Protein AF-A0A7J4RXB2-F1 (afdb_monomer)

Structure (mmCIF, N/CA/C/O backbone):
data_AF-A0A7J4RXB2-F1
#
_entry.id   AF-A0A7J4RXB2-F1
#
loop_
_atom_site.group_PDB
_atom_site.id
_atom_site.type_symbol
_atom_site.label_atom_id
_atom_site.label_alt_id
_atom_site.label_comp_id
_atom_site.label_asym_id
_atom_site.label_entity_id
_atom_site.label_seq_id
_atom_site.pdbx_PDB_ins_code
_atom_site.Cartn_x
_atom_site.Cartn_y
_atom_site.Cartn_z
_atom_site.occupancy
_atom_site.B_iso_or_equiv
_atom_site.auth_seq_id
_atom_site.auth_comp_id
_atom_site.auth_asym_id
_atom_site.auth_atom_id
_atom_site.pdbx_PDB_model_num
ATOM 1 N N . MET A 1 1 ? 3.105 14.993 15.380 1.00 45.75 1 MET A N 1
ATOM 2 C CA . MET A 1 1 ? 3.190 13.517 15.363 1.00 45.75 1 MET A CA 1
ATOM 3 C C . MET A 1 1 ? 3.488 13.117 13.929 1.00 45.75 1 MET A C 1
ATOM 5 O O . MET A 1 1 ? 2.764 13.568 13.053 1.00 45.75 1 MET A O 1
ATOM 9 N N . ALA A 1 2 ? 4.591 12.418 13.664 1.00 58.00 2 ALA A N 1
ATOM 10 C CA . ALA A 1 2 ? 4.969 12.060 12.297 1.00 58.00 2 ALA A CA 1
ATOM 11 C C . ALA A 1 2 ? 3.990 11.000 11.769 1.00 58.00 2 ALA A C 1
ATOM 13 O O . ALA A 1 2 ? 4.079 9.834 12.145 1.00 58.00 2 ALA A O 1
ATOM 14 N N . LYS A 1 3 ? 3.007 11.425 10.968 1.00 70.56 3 LYS A N 1
ATOM 15 C CA . LYS A 1 3 ? 2.101 10.508 10.272 1.00 70.56 3 LYS A CA 1
ATOM 16 C C . LYS A 1 3 ? 2.913 9.767 9.211 1.00 70.56 3 LYS A C 1
ATOM 18 O O . LYS A 1 3 ? 3.710 10.378 8.504 1.00 70.56 3 LYS A O 1
ATOM 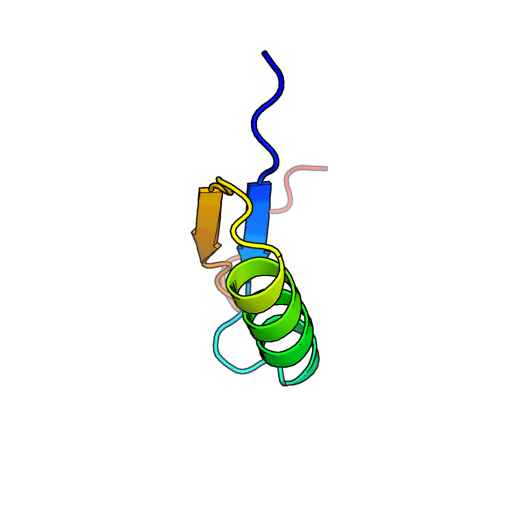23 N N . VAL A 1 4 ? 2.761 8.449 9.147 1.00 81.81 4 VAL A N 1
ATOM 24 C CA . VAL A 1 4 ? 3.486 7.617 8.184 1.00 81.81 4 VAL A CA 1
ATOM 25 C C . VAL A 1 4 ? 2.846 7.808 6.806 1.00 81.81 4 VAL A C 1
ATOM 27 O O . VAL A 1 4 ? 1.644 7.602 6.645 1.00 81.81 4 VAL A O 1
ATOM 30 N N . THR A 1 5 ? 3.649 8.215 5.821 1.00 87.50 5 THR A N 1
ATOM 31 C CA . THR A 1 5 ? 3.203 8.472 4.444 1.00 87.50 5 THR A CA 1
ATOM 32 C C . THR A 1 5 ? 3.679 7.362 3.512 1.00 87.50 5 THR A C 1
ATOM 34 O O . THR A 1 5 ? 4.881 7.114 3.390 1.00 87.50 5 THR A O 1
ATOM 37 N N . LEU A 1 6 ? 2.747 6.704 2.822 1.00 85.94 6 LEU A N 1
ATOM 38 C CA . LEU A 1 6 ? 3.021 5.675 1.828 1.00 85.94 6 LEU A CA 1
ATOM 39 C C . LEU A 1 6 ? 2.925 6.259 0.416 1.00 85.94 6 LEU A C 1
ATOM 41 O O . LEU A 1 6 ? 1.841 6.541 -0.089 1.00 85.94 6 LEU A O 1
ATOM 45 N N . HIS A 1 7 ? 4.072 6.368 -0.247 1.00 87.69 7 HIS A N 1
ATOM 46 C CA . HIS A 1 7 ? 4.154 6.760 -1.649 1.00 87.69 7 HIS A CA 1
ATOM 47 C C . HIS A 1 7 ? 3.892 5.533 -2.539 1.00 87.69 7 HIS A C 1
ATOM 49 O O . HIS A 1 7 ? 4.702 4.605 -2.569 1.00 87.69 7 HIS A O 1
ATOM 55 N N . MET A 1 8 ? 2.762 5.495 -3.248 1.00 85.75 8 MET A N 1
ATOM 56 C CA . MET A 1 8 ? 2.363 4.360 -4.091 1.00 85.75 8 MET A CA 1
ATOM 57 C C . MET A 1 8 ? 2.279 4.727 -5.565 1.00 85.75 8 MET A C 1
ATOM 59 O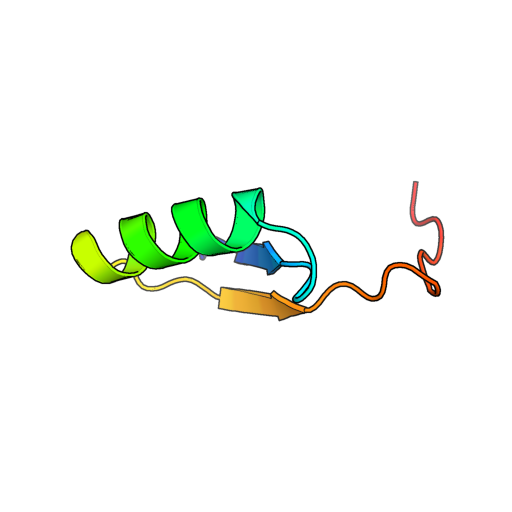 O . MET A 1 8 ? 1.591 5.670 -5.949 1.00 85.75 8 MET A O 1
ATOM 63 N N . LEU A 1 9 ? 2.885 3.895 -6.410 1.00 86.12 9 LEU A N 1
ATOM 64 C CA . LEU A 1 9 ? 2.557 3.848 -7.830 1.00 86.12 9 LEU A CA 1
ATOM 65 C C . LEU A 1 9 ? 1.488 2.771 -8.044 1.00 86.12 9 LEU A C 1
ATOM 67 O O . LEU A 1 9 ? 1.714 1.608 -7.709 1.00 86.12 9 LEU A O 1
ATOM 71 N N . HIS A 1 10 ? 0.346 3.133 -8.631 1.00 81.31 10 HIS A N 1
ATOM 72 C CA . HIS A 1 10 ? -0.787 2.214 -8.823 1.00 81.31 10 HIS A CA 1
ATOM 73 C C . HIS A 1 10 ? -0.461 0.988 -9.691 1.00 81.31 10 HIS A C 1
ATOM 75 O O . HIS A 1 10 ? -1.103 -0.046 -9.547 1.00 81.31 10 HIS A O 1
ATOM 81 N N . THR A 1 11 ? 0.539 1.064 -10.567 1.00 85.62 11 THR A N 1
ATOM 82 C CA . THR A 1 11 ? 0.970 -0.069 -11.402 1.00 85.62 11 THR A CA 1
ATOM 83 C C . THR A 1 11 ? 2.020 -0.959 -10.731 1.00 85.62 11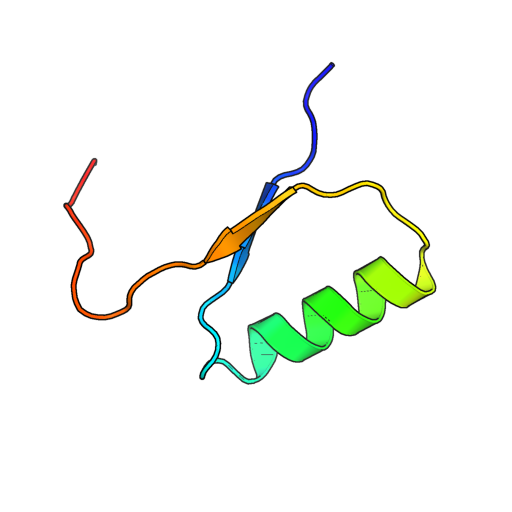 THR A C 1
ATOM 85 O O . THR A 1 11 ? 2.335 -2.023 -11.255 1.00 85.62 11 THR A O 1
ATOM 88 N N . CYS A 1 12 ? 2.574 -0.564 -9.578 1.00 84.44 12 CYS A N 1
ATOM 89 C CA . CYS A 1 12 ? 3.651 -1.305 -8.926 1.00 84.44 12 CYS A CA 1
ATOM 90 C C . CYS A 1 12 ? 3.101 -2.431 -8.030 1.00 84.44 12 CYS A C 1
ATOM 92 O O . CYS A 1 12 ? 2.525 -2.132 -6.980 1.00 84.44 12 CYS A O 1
ATOM 94 N N . PRO A 1 13 ? 3.334 -3.721 -8.348 1.00 88.75 13 PRO A N 1
ATOM 95 C CA . PRO A 1 13 ? 2.802 -4.846 -7.570 1.00 88.75 13 PRO A CA 1
ATOM 96 C C . PRO A 1 13 ? 3.338 -4.889 -6.130 1.00 88.75 13 PRO A C 1
ATOM 98 O O . PRO A 1 13 ? 2.652 -5.355 -5.221 1.00 88.75 13 PRO A O 1
ATOM 101 N N . PHE A 1 14 ? 4.541 -4.358 -5.890 1.00 89.50 14 PHE A N 1
ATOM 102 C CA . PHE A 1 14 ? 5.123 -4.290 -4.550 1.00 89.50 14 PHE A CA 1
ATOM 103 C C . PHE A 1 14 ? 4.359 -3.320 -3.643 1.00 89.50 14 PHE A C 1
ATOM 105 O O . PHE A 1 14 ? 4.076 -3.642 -2.489 1.00 89.50 14 PHE A O 1
ATOM 112 N N . CYS A 1 15 ? 3.962 -2.162 -4.181 1.00 89.31 15 CYS A N 1
ATOM 113 C CA . CYS A 1 15 ? 3.168 -1.183 -3.450 1.00 89.31 15 CYS A CA 1
ATOM 114 C C . CYS A 1 15 ? 1.856 -1.825 -2.961 1.00 89.31 15 CYS A C 1
ATOM 116 O O . CYS A 1 15 ? 1.506 -1.674 -1.792 1.00 89.31 15 CYS A O 1
ATOM 118 N N . TRP A 1 16 ? 1.160 -2.592 -3.808 1.00 90.19 16 TRP A N 1
ATOM 119 C CA . TRP A 1 16 ? -0.092 -3.269 -3.434 1.00 90.19 16 TRP A CA 1
ATOM 120 C C . TRP A 1 16 ? 0.071 -4.243 -2.269 1.00 90.19 16 TRP A C 1
ATOM 122 O O . TRP A 1 16 ? -0.784 -4.287 -1.386 1.00 90.19 16 TRP A O 1
ATOM 132 N N . LYS A 1 17 ? 1.184 -4.984 -2.222 1.00 92.62 17 LYS A N 1
ATOM 133 C CA . LYS A 1 17 ? 1.481 -5.879 -1.097 1.00 92.62 17 LYS A CA 1
ATOM 134 C C . LYS A 1 17 ? 1.646 -5.104 0.209 1.00 92.62 17 LYS A C 1
ATOM 136 O O . LYS A 1 17 ? 1.097 -5.507 1.231 1.00 92.62 17 LYS A O 1
ATOM 141 N N . VAL A 1 18 ? 2.381 -3.993 0.170 1.00 91.62 18 VAL A N 1
ATOM 142 C CA . VAL A 1 18 ? 2.580 -3.125 1.339 1.00 91.62 18 VAL A CA 1
ATOM 143 C C . VAL A 1 18 ? 1.249 -2.522 1.785 1.00 91.62 18 VAL A C 1
ATOM 145 O O . VAL A 1 18 ? 0.937 -2.578 2.969 1.00 91.62 18 VAL A O 1
ATOM 148 N N . ARG A 1 19 ? 0.410 -2.053 0.854 1.00 89.44 19 ARG A N 1
ATOM 149 C CA . ARG A 1 19 ? -0.939 -1.568 1.174 1.00 89.44 19 ARG A CA 1
ATOM 150 C C . ARG A 1 19 ? -1.778 -2.633 1.875 1.00 89.44 19 ARG A C 1
ATOM 152 O O . ARG A 1 19 ? -2.310 -2.362 2.941 1.00 89.44 19 ARG A O 1
ATOM 159 N N . GLY A 1 20 ? -1.826 -3.852 1.338 1.00 90.75 20 GLY A N 1
ATOM 160 C CA . GLY A 1 20 ? -2.564 -4.956 1.960 1.00 90.75 20 GLY A CA 1
ATOM 161 C C . GLY A 1 20 ? -2.062 -5.294 3.369 1.00 90.75 20 GLY A C 1
ATOM 162 O O . GLY A 1 20 ? -2.863 -5.567 4.260 1.00 90.75 20 GLY A O 1
ATOM 163 N N . LEU A 1 21 ? -0.748 -5.211 3.602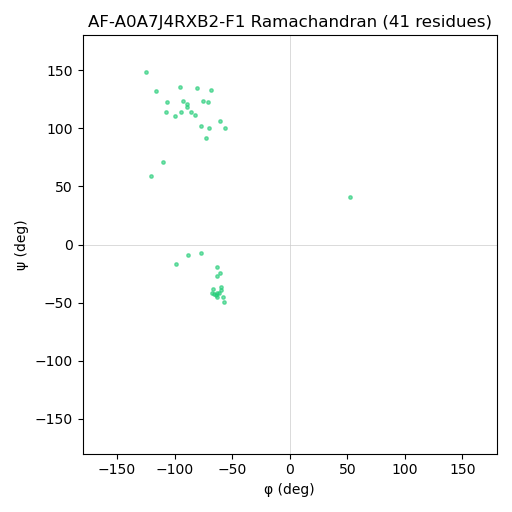 1.00 92.00 21 LEU A N 1
ATOM 164 C CA . LEU A 1 21 ? -0.173 -5.380 4.938 1.00 92.00 21 LEU A CA 1
ATOM 165 C C . LEU A 1 21 ? -0.604 -4.259 5.895 1.00 92.00 21 LEU A C 1
ATOM 167 O O . LEU A 1 21 ? -0.948 -4.541 7.040 1.00 92.00 21 LEU A O 1
ATOM 171 N N . LEU A 1 22 ? -0.608 -3.004 5.439 1.00 91.31 22 LEU A N 1
ATOM 172 C CA . LEU A 1 22 ? -1.048 -1.867 6.250 1.00 91.31 22 LEU A CA 1
ATOM 173 C C . LEU A 1 22 ? -2.548 -1.926 6.565 1.00 91.31 22 LEU A C 1
ATOM 175 O O . LEU A 1 22 ? -2.937 -1.636 7.697 1.00 91.31 22 LEU A O 1
ATOM 179 N N . GLU A 1 23 ? -3.372 -2.356 5.605 1.00 89.50 23 GLU A N 1
ATOM 180 C CA . GLU A 1 23 ? -4.806 -2.596 5.806 1.00 89.50 23 GLU A CA 1
ATOM 181 C C . GLU A 1 23 ? -5.043 -3.717 6.834 1.00 89.50 23 GLU A C 1
ATOM 183 O O . GLU A 1 23 ? -5.870 -3.565 7.735 1.00 89.50 23 GLU A O 1
ATOM 188 N N . TYR A 1 24 ? -4.265 -4.806 6.778 1.00 93.06 24 TYR A N 1
ATOM 189 C CA . TYR A 1 24 ? -4.325 -5.882 7.774 1.00 93.06 24 TYR A CA 1
ATOM 190 C C . TYR A 1 24 ? -3.963 -5.393 9.186 1.00 93.06 24 TYR A C 1
ATOM 192 O O . TYR A 1 24 ? -4.643 -5.733 10.159 1.00 93.06 24 TYR A O 1
ATOM 200 N N . LEU A 1 25 ? -2.931 -4.550 9.296 1.00 92.12 25 LEU A N 1
ATOM 201 C CA . LEU A 1 25 ? -2.466 -3.977 10.563 1.00 92.12 25 LEU A CA 1
ATOM 202 C C . LEU A 1 25 ? -3.336 -2.819 11.085 1.00 92.12 25 LEU A C 1
ATOM 204 O O . LEU A 1 25 ? -3.110 -2.370 12.206 1.00 92.12 25 LEU A O 1
ATOM 208 N N . LYS A 1 26 ? -4.322 -2.345 10.305 1.00 88.38 26 LYS A N 1
ATOM 209 C CA . LYS A 1 26 ? -5.186 -1.187 10.613 1.00 88.38 26 LYS A CA 1
ATOM 210 C C . LYS A 1 26 ? -4.400 0.080 10.986 1.00 88.38 26 LYS A C 1
ATOM 212 O O . LYS A 1 26 ? -4.772 0.801 11.910 1.00 88.38 26 LYS A O 1
ATOM 217 N N . LEU A 1 27 ? -3.302 0.346 10.279 1.00 87.69 27 LEU A N 1
ATOM 218 C CA . LEU A 1 27 ? -2.487 1.540 10.511 1.00 87.69 27 LEU A CA 1
ATOM 219 C C . LEU A 1 27 ? -3.106 2.774 9.831 1.00 87.69 27 LEU A C 1
ATOM 221 O O . LEU A 1 27 ? -3.466 2.710 8.656 1.00 87.69 27 LEU A O 1
ATOM 225 N N . ASP A 1 28 ? -3.174 3.908 10.537 1.00 85.50 28 ASP A N 1
ATOM 226 C CA . ASP A 1 28 ? -3.525 5.201 9.930 1.00 85.50 28 ASP A CA 1
ATOM 227 C C . ASP A 1 28 ? -2.316 5.747 9.162 1.00 85.50 28 ASP A C 1
ATOM 229 O O . ASP A 1 28 ? -1.353 6.255 9.742 1.00 85.50 28 ASP A O 1
ATOM 233 N N . VAL A 1 29 ? -2.360 5.605 7.841 1.00 88.12 29 VAL A N 1
ATOM 234 C CA . VAL A 1 29 ? -1.321 6.077 6.925 1.00 88.12 29 VAL A CA 1
ATOM 235 C C . VAL A 1 29 ? -1.889 6.995 5.865 1.00 88.12 29 VAL A C 1
ATOM 237 O O . VAL A 1 29 ? -3.031 6.856 5.433 1.00 88.12 29 VAL A O 1
ATOM 240 N N . ASP A 1 30 ? -1.061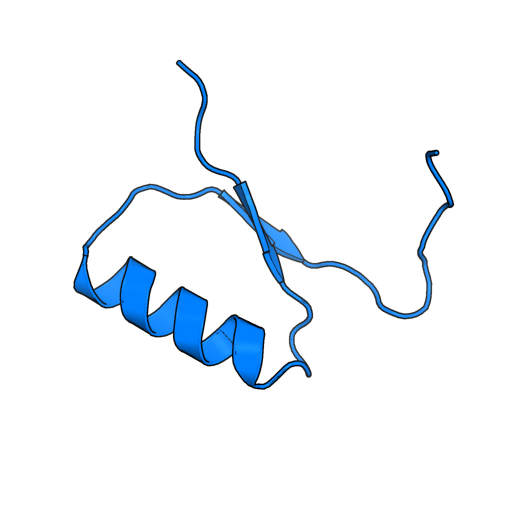 7.941 5.444 1.00 88.56 30 ASP A N 1
ATOM 241 C CA . ASP A 1 30 ? -1.374 8.841 4.345 1.00 88.56 30 ASP A CA 1
ATOM 242 C C . ASP A 1 30 ? -0.911 8.226 3.019 1.00 88.56 30 ASP A C 1
ATOM 244 O O . ASP A 1 30 ? 0.268 7.909 2.860 1.00 88.56 30 ASP A O 1
ATOM 248 N N . TYR A 1 31 ? -1.832 8.013 2.079 1.00 87.56 31 TYR A N 1
ATOM 249 C CA . TYR A 1 31 ? -1.523 7.423 0.777 1.00 87.56 31 TYR A CA 1
ATOM 250 C C . TYR A 1 31 ? -1.274 8.520 -0.254 1.00 87.56 31 TYR A C 1
ATOM 252 O O . TYR A 1 31 ? -2.195 9.227 -0.657 1.00 87.56 31 TYR A O 1
ATOM 260 N N . VAL A 1 32 ? -0.038 8.613 -0.739 1.00 87.50 32 VAL A N 1
ATOM 261 C CA . VAL A 1 32 ? 0.358 9.576 -1.771 1.00 87.50 32 VAL A CA 1
ATOM 26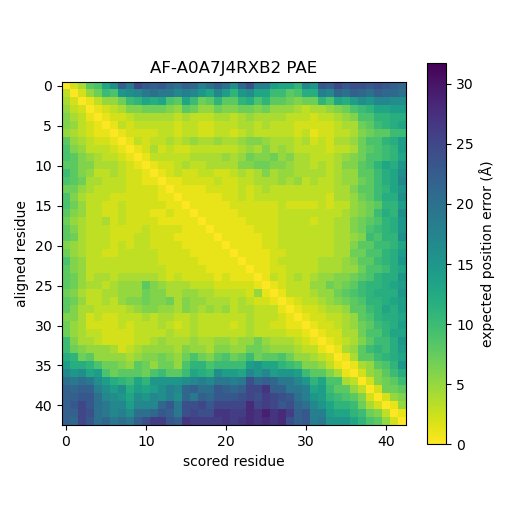2 C C . VAL A 1 32 ? 0.592 8.832 -3.076 1.00 87.50 32 VAL A C 1
ATOM 264 O O . VAL A 1 32 ? 1.522 8.034 -3.198 1.00 87.50 32 VAL A O 1
ATOM 267 N N . SER A 1 33 ? -0.241 9.090 -4.081 1.00 83.50 33 SER A N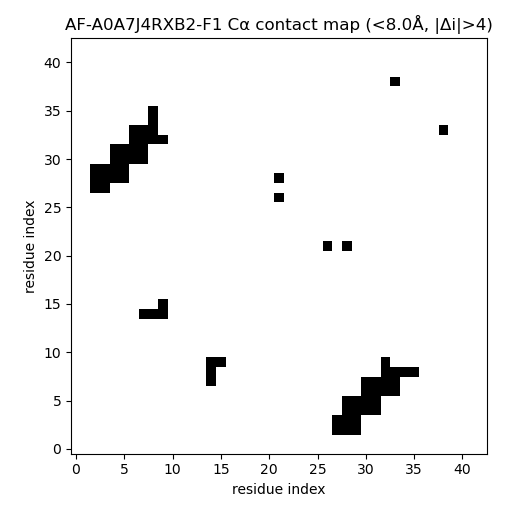 1
ATOM 268 C CA . SER A 1 33 ? -0.037 8.535 -5.417 1.00 83.50 33 SER A CA 1
ATOM 269 C C . SER A 1 33 ? 1.159 9.206 -6.091 1.00 83.50 33 SER A C 1
ATOM 271 O O . SER A 1 33 ? 1.159 10.425 -6.276 1.00 83.50 33 SER A O 1
ATOM 273 N N . VAL A 1 34 ? 2.157 8.427 -6.504 1.00 83.31 34 VAL A N 1
ATOM 274 C CA . VAL A 1 34 ? 3.278 8.939 -7.299 1.00 83.31 34 VAL A CA 1
ATOM 275 C C . VAL A 1 34 ? 3.014 8.720 -8.783 1.00 83.31 34 VAL A C 1
ATOM 277 O O . VAL A 1 34 ? 2.581 7.647 -9.202 1.00 83.31 34 VAL A O 1
ATOM 280 N N . ASN A 1 35 ? 3.279 9.743 -9.592 1.00 81.69 35 ASN A N 1
ATOM 281 C CA . ASN A 1 35 ? 3.207 9.634 -11.043 1.00 81.69 35 ASN A CA 1
ATOM 282 C C . ASN A 1 35 ? 4.570 9.184 -11.582 1.00 81.69 35 ASN A C 1
ATOM 284 O O . ASN A 1 35 ? 5.552 9.912 -11.444 1.00 81.69 35 ASN A O 1
ATOM 288 N N . GLY A 1 36 ? 4.638 8.020 -12.236 1.00 67.44 36 GLY A N 1
ATOM 289 C CA . GLY A 1 36 ? 5.895 7.494 -12.794 1.00 67.44 36 GLY A CA 1
ATOM 290 C C . GLY A 1 36 ? 6.514 8.374 -13.892 1.00 67.44 36 GLY A C 1
ATOM 291 O O . GLY A 1 36 ? 7.705 8.273 -14.158 1.00 67.44 36 GLY A O 1
ATOM 292 N N . LEU A 1 37 ? 5.714 9.260 -14.499 1.00 71.62 37 LEU A N 1
ATOM 293 C CA . LEU A 1 37 ? 6.119 10.180 -15.570 1.00 71.62 37 LEU A CA 1
ATOM 294 C C . LEU A 1 37 ? 6.423 11.604 -15.074 1.00 71.62 37 LEU A C 1
ATOM 296 O O . LEU A 1 37 ? 7.064 12.377 -15.778 1.00 71.62 37 LEU A O 1
ATOM 300 N N . SER A 1 38 ? 5.978 11.970 -13.867 1.00 59.75 38 SER A N 1
ATOM 301 C CA . SER A 1 38 ? 6.225 13.288 -13.263 1.00 59.75 38 SER A CA 1
ATOM 302 C C . SER A 1 38 ? 6.977 13.140 -11.953 1.00 59.75 38 SER A C 1
ATOM 304 O O . SER A 1 38 ? 6.533 13.601 -10.905 1.00 59.75 38 SER A O 1
ATOM 306 N N . ILE A 1 39 ? 8.161 12.539 -12.018 1.00 61.84 39 ILE A N 1
ATOM 307 C CA . ILE A 1 39 ? 9.180 12.824 -11.014 1.00 61.84 39 ILE A CA 1
ATOM 308 C C . ILE A 1 39 ? 9.696 14.231 -11.324 1.00 61.84 39 ILE A C 1
ATOM 310 O O . ILE A 1 39 ? 10.608 14.431 -12.12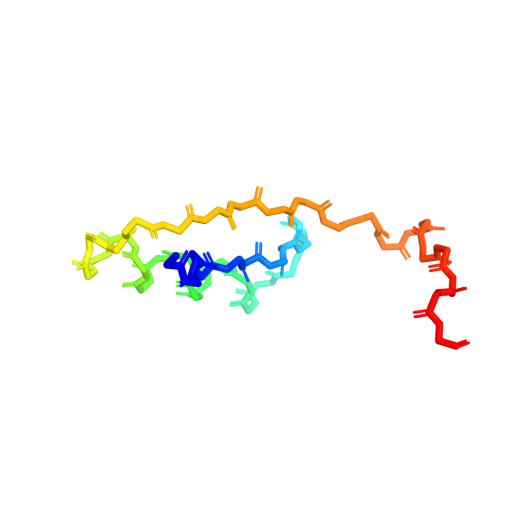3 1.00 61.84 39 ILE A O 1
ATOM 314 N N . LYS A 1 40 ? 9.087 15.245 -10.696 1.00 56.09 40 LYS A N 1
ATOM 315 C CA . LYS A 1 40 ? 9.844 16.457 -10.385 1.00 56.09 40 LYS A CA 1
ATOM 316 C C . LYS A 1 40 ? 10.967 15.983 -9.473 1.00 56.09 40 LYS A C 1
ATOM 318 O O . LYS A 1 40 ? 10.711 15.599 -8.336 1.00 56.09 40 LYS A O 1
ATOM 323 N N . LYS A 1 41 ? 12.186 15.928 -10.008 1.00 54.72 41 LYS A N 1
ATOM 324 C CA . LYS A 1 41 ? 13.400 15.723 -9.223 1.00 54.72 41 LYS A CA 1
ATOM 325 C C . LYS A 1 41 ? 13.426 16.829 -8.163 1.00 54.72 41 LYS A C 1
ATOM 327 O O . LYS A 1 41 ? 13.705 17.979 -8.476 1.00 54.72 41 LYS A O 1
ATOM 332 N N . ALA A 1 42 ? 13.029 16.488 -6.947 1.00 51.31 42 ALA A N 1
ATOM 333 C CA . ALA A 1 42 ? 13.305 17.262 -5.751 1.00 51.31 42 ALA A CA 1
ATOM 334 C C . ALA A 1 42 ? 14.308 16.439 -4.941 1.00 51.31 42 ALA A C 1
ATOM 336 O O . ALA A 1 42 ? 13.964 15.795 -3.954 1.00 51.31 42 ALA A O 1
ATOM 337 N N . VAL A 1 43 ? 15.528 16.385 -5.474 1.00 41.31 43 VAL A N 1
ATOM 338 C CA . VAL A 1 43 ? 16.770 16.118 -4.749 1.00 41.31 43 VAL A CA 1
ATOM 339 C C . VAL A 1 43 ? 17.808 17.0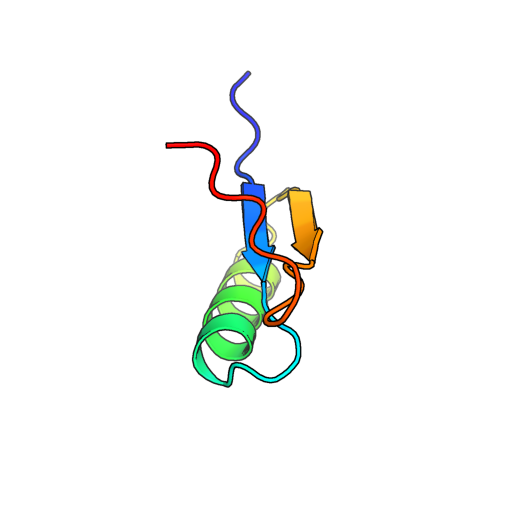86 -5.282 1.00 41.31 43 VAL A C 1
ATOM 341 O O . VAL A 1 43 ? 17.862 17.230 -6.528 1.00 41.31 43 VAL A O 1
#

pLDDT: mean 80.15, std 14.06, range [41.31, 93.06]

Secondary structure (DSSP, 8-state):
---EEEEE-TT-HHHHHHHHHHHHHT--EEEEEPPTT------

Radius of gyration: 11.74 Å; Cα contacts (8 Å, |Δi|>4): 34; chains: 1; bounding box: 22×23×31 Å

Mean predicted aligned error: 7.13 Å

Nearest PDB structures (foldseek):
  1r7h-assembly1_B  TM=6.464E-01  e=3.049E-01  Corynebacterium ammoniagenes
  2kok-assembly1_A  TM=7.076E-01  e=5.676E-01  Brucella abortus
  4gvo-assembly2_B  TM=6.972E-01  e=3.417E+00  Listeria monocytogenes EGD-e
  3sqn-assembly1_A  TM=4.497E-01  e=1.057E+00  Enterococcus faecalis
  2o1m-assembly1_A  TM=7.571E-01  e=6.361E+00  Bacillus subtilis

Foldseek 3Di:
DDAAEQEDAPPDPVSVVVVVVCVVVVGRHHYHYDDPVDPPPPD

Sequence (43 aa):
MAKVTLHMLHTCPFCWKVRGLLEYLKLDVDYVSVNGLSIKKAV

Solvent-accessible surface area (backbone atoms only — not comparable to full-atom values): 2878 Å² total; per-residue (Å²): 131,90,73,52,70,46,79,30,42,93,85,41,71,67,44,54,54,53,49,53,52,39,61,74,68,66,60,85,59,47,79,41,80,51,54,94,88,64,71,74,82,87,122